Protein AF-0000000087012667 (afdb_homodimer)

Radius of gyration: 16.63 Å; Cα contacts (8 Å, |Δi|>4): 256; chains: 2; bounding box: 29×58×28 Å

Structure (mmCIF, N/CA/C/O backbone):
data_AF-0000000087012667-model_v1
#
loop_
_entity.id
_entity.type
_entity.pdbx_description
1 polymer 'Uncharacterized protein'
#
loop_
_atom_site.group_PDB
_atom_site.id
_atom_site.type_symbol
_atom_site.label_atom_id
_atom_site.label_alt_id
_atom_site.label_comp_id
_atom_site.label_asym_id
_atom_site.label_entity_id
_atom_site.label_seq_id
_atom_site.pdbx_PDB_ins_code
_atom_site.Cartn_x
_atom_site.Cartn_y
_atom_site.Cartn_z
_atom_site.occupancy
_atom_site.B_iso_or_equiv
_atom_site.auth_seq_id
_atom_site.auth_comp_id
_atom_site.auth_asym_id
_atom_site.auth_atom_id
_atom_site.pdbx_PDB_model_num
ATOM 1 N N . MET A 1 1 ? 14.102 29.875 12.922 1 36.31 1 MET A N 1
ATOM 2 C CA . MET A 1 1 ? 12.977 29.188 12.305 1 36.31 1 MET A CA 1
ATOM 3 C C . MET A 1 1 ? 13.312 27.719 12.055 1 36.31 1 MET A C 1
ATOM 5 O O . MET A 1 1 ? 14.141 27.406 11.203 1 36.31 1 MET A O 1
ATOM 9 N N . SER A 1 2 ? 13.508 26.891 13.031 1 41.06 2 SER A N 1
ATOM 10 C CA . SER A 1 2 ? 13.938 25.5 12.953 1 41.06 2 SER A CA 1
ATOM 11 C C . SER A 1 2 ? 13.102 24.719 11.938 1 41.06 2 SER A C 1
ATOM 13 O O . SER A 1 2 ? 11.867 24.734 12 1 41.06 2 SER A O 1
ATOM 15 N N . SER A 1 3 ? 13.461 24.75 10.719 1 44.69 3 SER A N 1
ATOM 16 C CA . SER A 1 3 ? 12.836 24.031 9.609 1 44.69 3 SER A CA 1
ATOM 17 C C . SER A 1 3 ? 12.469 22.609 10.008 1 44.69 3 SER A C 1
ATOM 19 O O . SER A 1 3 ? 13.344 21.812 10.344 1 44.69 3 SER A O 1
ATOM 21 N N . GLU A 1 4 ? 11.625 22.438 10.914 1 49.19 4 GLU A N 1
ATOM 22 C CA . GLU A 1 4 ? 11.164 21.078 11.203 1 49.19 4 GLU A CA 1
ATOM 23 C C . GLU A 1 4 ? 11.32 20.172 9.984 1 49.19 4 GLU A C 1
ATOM 25 O O . GLU A 1 4 ? 10.672 20.391 8.961 1 49.19 4 GLU A O 1
ATOM 30 N N . THR A 1 5 ? 12.469 19.875 9.656 1 52.84 5 THR A N 1
ATOM 31 C CA . THR A 1 5 ? 12.891 19.109 8.492 1 52.84 5 THR A CA 1
ATOM 32 C C . THR A 1 5 ? 12.102 17.812 8.383 1 52.84 5 THR A C 1
ATOM 34 O O . THR A 1 5 ? 12.266 16.906 9.203 1 52.84 5 THR A O 1
ATOM 37 N N . LYS A 1 6 ? 10.82 17.953 8.234 1 61.12 6 LYS A N 1
ATOM 38 C CA . LYS A 1 6 ? 10.062 16.719 8.078 1 61.12 6 LYS A CA 1
ATOM 39 C C . LYS A 1 6 ? 10.727 15.789 7.062 1 61.12 6 LYS A C 1
ATOM 41 O O . LYS A 1 6 ? 11.148 16.234 5.996 1 61.12 6 LYS A O 1
ATOM 46 N N . GLN A 1 7 ? 11.398 14.836 7.566 1 68.25 7 GLN A N 1
ATOM 47 C CA . GLN A 1 7 ? 12.062 13.859 6.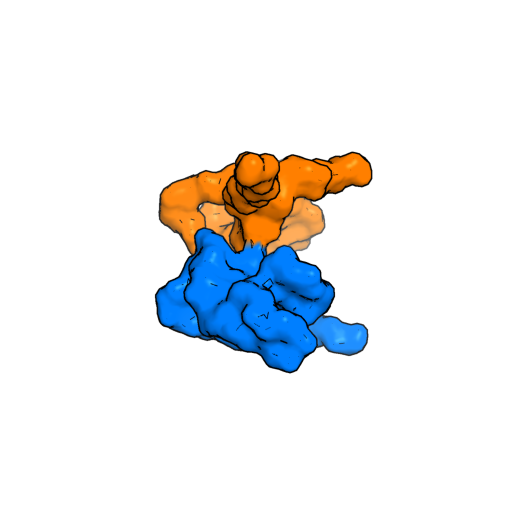707 1 68.25 7 GLN A CA 1
ATOM 48 C C . GLN A 1 7 ? 11.133 13.375 5.602 1 68.25 7 GLN A C 1
ATOM 50 O O . GLN A 1 7 ? 9.945 13.148 5.84 1 68.25 7 GLN A O 1
ATOM 55 N N . PRO A 1 8 ? 11.617 13.562 4.398 1 79.56 8 PRO A N 1
ATOM 56 C CA . PRO A 1 8 ? 10.789 13.172 3.26 1 79.56 8 PRO A CA 1
ATOM 57 C C . PRO A 1 8 ? 10.32 11.719 3.336 1 79.56 8 PRO A C 1
ATOM 59 O O . PRO A 1 8 ? 11.062 10.852 3.799 1 79.56 8 PRO A O 1
ATOM 62 N N . LEU A 1 9 ? 9.078 11.492 3.145 1 86.81 9 LEU A N 1
ATOM 63 C CA . LEU A 1 9 ? 8.531 10.141 3.102 1 86.81 9 LEU A CA 1
ATOM 64 C C . LEU A 1 9 ? 9.164 9.328 1.972 1 86.81 9 LEU A C 1
ATOM 66 O O . LEU A 1 9 ? 9.438 9.867 0.897 1 86.81 9 LEU A O 1
ATOM 70 N N . VAL A 1 10 ? 9.516 8.117 2.35 1 92.81 10 VAL A N 1
ATOM 71 C CA . VAL A 1 10 ? 9.945 7.164 1.327 1 92.81 10 VAL A CA 1
ATOM 72 C C . VAL A 1 10 ? 8.797 6.215 0.993 1 92.81 10 VAL A C 1
ATOM 74 O O . VAL A 1 10 ? 8.047 5.793 1.882 1 92.81 10 VAL A O 1
ATOM 77 N N . VAL A 1 11 ? 8.766 5.922 -0.391 1 96.44 11 VAL A N 1
ATOM 78 C CA . VAL A 1 11 ? 7.695 5.023 -0.814 1 96.44 11 VAL A CA 1
ATOM 79 C C . VAL A 1 11 ? 8.273 3.637 -1.093 1 96.44 11 VAL A C 1
ATOM 81 O O . VAL A 1 11 ? 9.297 3.506 -1.769 1 96.44 11 VAL A O 1
ATOM 84 N N . LYS A 1 12 ? 7.555 2.631 -0.442 1 97.56 12 LYS A N 1
ATOM 85 C CA . LYS A 1 12 ? 7.984 1.241 -0.582 1 97.56 12 LYS A CA 1
ATOM 86 C C . LYS A 1 12 ? 6.914 0.405 -1.28 1 97.56 12 LYS A C 1
ATOM 88 O O . LYS A 1 12 ? 5.723 0.711 -1.193 1 97.56 12 LYS A O 1
ATOM 93 N N . THR A 1 13 ? 7.367 -0.614 -1.956 1 98.31 13 THR A N 1
ATOM 94 C CA . THR A 1 13 ? 6.527 -1.616 -2.604 1 98.31 13 THR A CA 1
ATOM 95 C C . THR A 1 13 ? 6.695 -2.977 -1.934 1 98.31 13 THR A C 1
ATOM 97 O O . THR A 1 13 ? 7.82 -3.426 -1.701 1 98.31 13 THR A O 1
ATOM 100 N N . VAL A 1 14 ? 5.613 -3.539 -1.642 1 98.06 14 VAL A N 1
ATOM 101 C CA . VAL A 1 14 ? 5.594 -4.883 -1.072 1 98.06 14 VAL A CA 1
ATOM 102 C C . VAL A 1 14 ? 5.156 -5.891 -2.135 1 98.06 14 VAL A C 1
ATOM 104 O O . VAL A 1 14 ? 4.102 -5.734 -2.75 1 98.06 14 VAL A O 1
ATOM 107 N N . ILE A 1 15 ? 5.973 -6.902 -2.312 1 98.25 15 ILE A N 1
ATOM 108 C CA . ILE A 1 15 ? 5.68 -7.996 -3.232 1 98.25 15 ILE A CA 1
ATOM 109 C C . ILE A 1 15 ? 5.441 -9.281 -2.445 1 98.25 15 ILE A C 1
ATOM 111 O O . ILE A 1 15 ? 6.223 -9.633 -1.558 1 98.25 15 ILE A O 1
ATOM 115 N N . LYS A 1 16 ? 4.355 -9.961 -2.791 1 97.81 16 LYS A N 1
ATOM 116 C CA . LYS A 1 16 ? 4.035 -11.219 -2.121 1 97.81 16 LYS A CA 1
ATOM 117 C C . LYS A 1 16 ? 3.762 -12.32 -3.135 1 97.81 16 LYS A C 1
ATOM 119 O O . LYS A 1 16 ? 3.434 -12.047 -4.293 1 97.81 16 LYS A O 1
ATOM 124 N N . CYS A 1 17 ? 3.916 -13.508 -2.641 1 97.62 17 CYS A N 1
ATOM 125 C CA . CYS A 1 17 ? 3.545 -14.695 -3.41 1 97.62 17 CYS A CA 1
ATOM 126 C C . CYS A 1 17 ? 2.086 -15.062 -3.178 1 97.62 17 CYS A C 1
ATOM 128 O O . CYS A 1 17 ? 1.602 -15.008 -2.045 1 97.62 17 CYS A O 1
ATOM 130 N N . MET A 1 18 ? 1.455 -15.602 -4.184 1 94.5 18 MET A N 1
ATOM 131 C CA . MET A 1 18 ? 0.033 -15.922 -4.113 1 94.5 18 MET A CA 1
ATOM 132 C C . MET A 1 18 ? -0.188 -17.25 -3.4 1 94.5 18 MET A C 1
ATOM 134 O O . MET A 1 18 ? -1.295 -17.547 -2.945 1 94.5 18 MET A O 1
ATOM 138 N N . THR A 1 19 ? 0.932 -18 -3.287 1 95 19 THR A N 1
ATOM 139 C CA . THR A 1 19 ? 0.688 -19.375 -2.877 1 95 19 THR A CA 1
ATOM 140 C C . THR A 1 19 ? 1.489 -19.719 -1.623 1 95 19 THR A C 1
ATOM 142 O O . THR A 1 19 ? 1.283 -20.766 -1.017 1 95 19 THR A O 1
ATOM 145 N N . CYS A 1 20 ? 2.434 -18.953 -1.234 1 97.19 20 CYS A N 1
ATOM 146 C CA . CYS A 1 20 ? 3.201 -19.203 -0.02 1 97.19 20 CYS A CA 1
ATOM 147 C C . CYS A 1 20 ? 3.484 -17.906 0.733 1 97.19 20 CYS A C 1
ATOM 149 O O . CYS A 1 20 ? 2.951 -16.859 0.386 1 97.19 20 CYS A O 1
ATOM 151 N N . ASP A 1 21 ? 4.277 -17.891 1.806 1 96.56 21 ASP A N 1
ATOM 152 C CA . ASP A 1 21 ? 4.457 -16.75 2.697 1 96.56 21 ASP A CA 1
ATOM 153 C C . ASP A 1 21 ? 5.652 -15.898 2.273 1 96.56 21 ASP A C 1
ATOM 155 O O . ASP A 1 21 ? 6.105 -15.031 3.025 1 96.56 21 ASP A O 1
ATOM 159 N N . TYR A 1 22 ? 6.152 -16.203 1.019 1 97.5 22 TYR A N 1
ATOM 160 C CA . TYR A 1 22 ? 7.266 -15.406 0.518 1 97.5 22 TYR A CA 1
ATOM 161 C C . TYR A 1 22 ? 6.852 -13.953 0.31 1 97.5 22 TYR A C 1
ATOM 163 O O . TYR A 1 22 ? 5.801 -13.68 -0.278 1 97.5 22 TYR A O 1
ATOM 171 N N . SER A 1 23 ? 7.66 -13.047 0.798 1 97.81 23 SER A N 1
ATOM 172 C CA . SER A 1 23 ? 7.43 -11.609 0.663 1 97.81 23 SER A CA 1
ATOM 173 C C . SER A 1 23 ? 8.75 -10.844 0.619 1 97.81 23 SER A C 1
ATOM 175 O O . SER A 1 23 ? 9.719 -11.227 1.271 1 97.81 23 SER A O 1
ATOM 177 N N . ILE A 1 24 ? 8.75 -9.805 -0.201 1 97.06 24 ILE A N 1
ATOM 178 C CA . ILE A 1 24 ? 9.898 -8.898 -0.216 1 97.06 24 ILE A CA 1
ATOM 179 C C . ILE A 1 24 ? 9.406 -7.457 -0.263 1 97.06 24 ILE A C 1
ATOM 181 O O . ILE A 1 24 ? 8.305 -7.184 -0.737 1 97.06 24 ILE A O 1
ATOM 185 N N . VAL A 1 25 ? 10.25 -6.551 0.289 1 97.31 25 VAL A N 1
ATOM 186 C CA . VAL A 1 25 ? 10.008 -5.117 0.236 1 97.31 25 VAL A CA 1
ATOM 187 C C . VAL A 1 25 ? 11.117 -4.426 -0.548 1 97.31 25 VAL A C 1
ATOM 189 O O . VAL A 1 25 ? 12.297 -4.727 -0.355 1 97.31 25 VAL A O 1
ATOM 192 N N . ARG A 1 26 ? 10.789 -3.529 -1.455 1 97.38 26 ARG A N 1
ATOM 193 C CA . ARG A 1 26 ? 11.773 -2.742 -2.193 1 97.38 26 ARG A CA 1
ATOM 194 C C . ARG A 1 26 ? 11.305 -1.303 -2.365 1 97.38 26 ARG A C 1
ATOM 196 O O . ARG A 1 26 ? 10.188 -0.958 -1.975 1 97.38 26 ARG A O 1
ATOM 203 N N . ASP A 1 27 ? 12.125 -0.473 -2.99 1 97.06 27 ASP A N 1
ATOM 204 C CA . ASP A 1 27 ? 11.719 0.888 -3.332 1 97.06 27 ASP A CA 1
ATOM 205 C C . ASP A 1 27 ? 10.695 0.892 -4.457 1 97.06 27 ASP A C 1
ATOM 207 O O . ASP A 1 27 ? 10.734 0.04 -5.348 1 97.06 27 ASP A O 1
ATOM 211 N N . PHE A 1 28 ? 9.82 1.867 -4.312 1 98.19 28 PHE A N 1
ATOM 212 C CA . PHE A 1 28 ? 8.836 2.057 -5.367 1 98.19 28 PHE A CA 1
ATOM 213 C C . PHE A 1 28 ? 9.523 2.357 -6.699 1 98.19 28 PHE A C 1
ATOM 215 O O . PHE A 1 28 ? 10.508 3.098 -6.742 1 98.19 28 PHE A O 1
ATOM 222 N N . GLN A 1 29 ? 9 1.783 -7.816 1 97.31 29 GLN A N 1
ATOM 223 C CA . GLN A 1 29 ? 9.422 2.039 -9.188 1 97.31 29 GLN A CA 1
ATOM 224 C C . GLN A 1 29 ? 8.25 2.525 -10.039 1 97.31 29 GLN A C 1
ATOM 226 O O . GLN A 1 29 ? 7.109 2.109 -9.836 1 97.31 29 GLN A O 1
ATOM 231 N N . GLN A 1 30 ? 8.578 3.32 -11 1 95.69 30 GLN A N 1
ATOM 232 C CA . GLN A 1 30 ? 7.543 3.723 -11.945 1 95.69 30 GLN A CA 1
ATOM 233 C C . GLN A 1 30 ? 6.891 2.508 -12.602 1 95.69 30 GLN A C 1
ATOM 235 O O . GLN A 1 30 ? 7.582 1.588 -13.039 1 95.69 30 GLN A O 1
ATOM 240 N N . GLY A 1 31 ? 5.535 2.564 -12.57 1 96.31 31 GLY A N 1
ATOM 241 C CA . GLY A 1 31 ? 4.789 1.456 -13.148 1 96.31 31 GLY A CA 1
ATOM 242 C C . GLY A 1 31 ? 4.27 0.481 -12.102 1 96.31 31 GLY A C 1
ATOM 243 O O . GLY A 1 31 ? 3.502 -0.427 -12.43 1 96.31 31 GLY A O 1
ATOM 244 N N . ASP A 1 32 ? 4.699 0.71 -10.875 1 97.88 32 ASP A N 1
ATOM 245 C CA . ASP A 1 32 ? 4.148 -0.123 -9.812 1 97.88 32 ASP A CA 1
ATOM 246 C C . ASP A 1 32 ? 2.684 0.216 -9.547 1 97.88 32 ASP A C 1
ATOM 248 O O . ASP A 1 32 ? 2.33 1.387 -9.391 1 97.88 32 ASP A O 1
ATOM 252 N N . PHE A 1 33 ? 1.879 -0.817 -9.438 1 97.38 33 PHE A N 1
ATOM 253 C CA . PHE A 1 33 ? 0.504 -0.65 -8.984 1 97.38 33 PHE A CA 1
ATOM 254 C C . PHE A 1 33 ? -0.04 -1.956 -8.414 1 97.38 33 PHE A C 1
ATOM 256 O O . PHE A 1 33 ? 0.393 -3.039 -8.812 1 97.38 33 PHE A O 1
ATOM 263 N N . VAL A 1 34 ? -0.835 -1.757 -7.449 1 97.31 34 VAL A N 1
ATOM 264 C CA . VAL A 1 34 ? -1.528 -2.895 -6.852 1 97.31 34 VAL A CA 1
ATOM 265 C C . VAL A 1 34 ? -2.729 -3.277 -7.715 1 97.31 34 VAL A C 1
ATOM 267 O O . VAL A 1 34 ? -3.52 -2.416 -8.109 1 97.31 34 VAL A O 1
ATOM 270 N N . PRO A 1 35 ? -2.928 -4.578 -8.016 1 96.25 35 PRO A N 1
ATOM 271 C CA . PRO A 1 35 ? -2.094 -5.73 -7.668 1 96.25 35 PRO A CA 1
ATOM 272 C C . PRO A 1 35 ? -1.32 -6.285 -8.859 1 96.25 35 PRO A C 1
ATOM 274 O O . PRO A 1 35 ? -1.452 -7.465 -9.195 1 96.25 35 PRO A O 1
ATOM 277 N N . LYS A 1 36 ? -0.417 -5.586 -9.438 1 96.38 36 LYS A N 1
ATOM 278 C CA . LYS A 1 36 ? 0.363 -5.969 -10.609 1 96.38 36 LYS A CA 1
ATOM 279 C C . LYS A 1 36 ? 1.115 -7.273 -10.367 1 96.38 36 LYS A C 1
ATOM 281 O O . LYS A 1 36 ? 1.744 -7.449 -9.32 1 96.38 36 LYS A O 1
ATOM 286 N N . LEU A 1 37 ? 0.999 -8.18 -11.367 1 96.88 37 LEU A N 1
ATOM 287 C CA . LEU A 1 37 ? 1.865 -9.352 -11.352 1 96.88 37 LEU A CA 1
ATOM 288 C C . LEU A 1 37 ? 3.289 -8.984 -11.75 1 96.88 37 LEU A C 1
ATOM 290 O O . LEU A 1 37 ? 3.492 -8.219 -12.703 1 96.88 37 LEU A O 1
ATOM 294 N N . VAL A 1 38 ? 4.367 -9.625 -11.039 1 97.25 38 VAL A N 1
ATOM 295 C CA . VAL A 1 38 ? 5.703 -9.109 -11.32 1 97.25 38 VAL A CA 1
ATOM 296 C C . VAL A 1 38 ? 6.688 -10.266 -11.453 1 97.25 38 VAL A C 1
ATOM 298 O O . VAL A 1 38 ? 7.887 -10.055 -11.625 1 97.25 38 VAL A O 1
ATOM 301 N N . GLY A 1 39 ? 6.414 -11.484 -11.305 1 96.06 39 GLY A N 1
ATOM 302 C CA . GLY A 1 39 ? 7.379 -12.562 -11.484 1 96.06 39 GLY A CA 1
ATOM 303 C C . GLY A 1 39 ? 6.938 -13.867 -10.852 1 96.06 39 GLY A C 1
ATOM 304 O O . GLY A 1 39 ? 5.742 -14.086 -10.641 1 96.06 39 GLY A O 1
ATOM 305 N N . THR A 1 40 ? 8.047 -14.719 -10.68 1 97.75 40 THR A N 1
ATOM 306 C CA . THR A 1 40 ? 7.848 -16.062 -10.133 1 97.75 40 THR A CA 1
ATOM 307 C C . THR A 1 40 ? 8.547 -16.203 -8.789 1 97.75 40 THR A C 1
ATOM 309 O O . THR A 1 40 ? 9.68 -15.75 -8.617 1 97.75 40 THR A O 1
ATOM 312 N N . CYS A 1 41 ? 7.887 -16.797 -7.906 1 98.31 41 CYS A N 1
ATOM 313 C CA . CYS A 1 41 ? 8.375 -17.016 -6.547 1 98.31 41 CYS A CA 1
ATOM 314 C C . CYS A 1 41 ? 9.547 -17.984 -6.539 1 98.31 41 CYS A C 1
ATOM 316 O O . CYS A 1 41 ? 9.453 -19.094 -7.082 1 98.31 41 CYS A O 1
ATOM 318 N N . PRO A 1 42 ? 10.664 -17.641 -5.895 1 98 42 PRO A N 1
ATOM 319 C CA . PRO A 1 42 ? 11.82 -18.531 -5.855 1 98 42 PRO A CA 1
ATOM 320 C C . PRO A 1 42 ? 11.625 -19.703 -4.91 1 98 42 PRO A C 1
ATOM 322 O O . PRO A 1 42 ? 12.383 -20.688 -4.957 1 98 42 PRO A O 1
ATOM 325 N N . LYS A 1 43 ? 10.633 -19.547 -4.105 1 97.75 43 LYS A N 1
ATOM 326 C CA . LYS A 1 43 ? 10.422 -20.578 -3.092 1 97.75 43 LYS A CA 1
ATOM 327 C C . LYS A 1 43 ? 9.57 -21.719 -3.635 1 97.75 43 LYS A C 1
ATOM 329 O O . LYS A 1 43 ? 9.828 -22.875 -3.348 1 97.75 43 LYS A O 1
ATOM 334 N N . ASP A 1 44 ? 8.547 -21.438 -4.379 1 98.19 44 ASP A N 1
ATOM 335 C CA . ASP A 1 44 ? 7.598 -22.5 -4.715 1 98.19 44 ASP A CA 1
ATOM 336 C C . ASP A 1 44 ? 7.223 -22.453 -6.195 1 98.19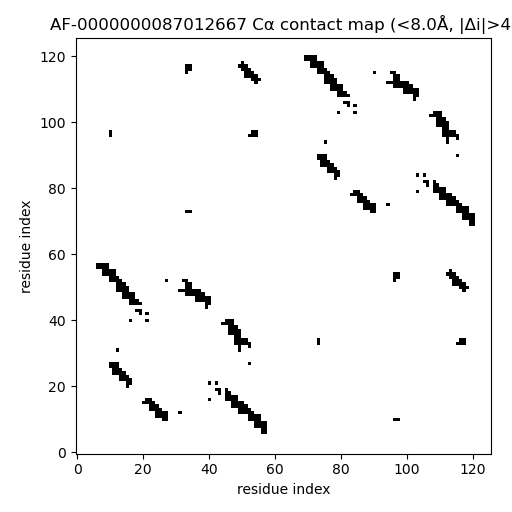 44 ASP A C 1
ATOM 338 O O . ASP A 1 44 ? 6.406 -23.25 -6.66 1 98.19 44 ASP A O 1
ATOM 342 N N . GLY A 1 45 ? 7.664 -21.469 -6.824 1 97.75 45 GLY A N 1
ATOM 343 C CA . GLY A 1 45 ? 7.375 -21.344 -8.242 1 97.75 45 GL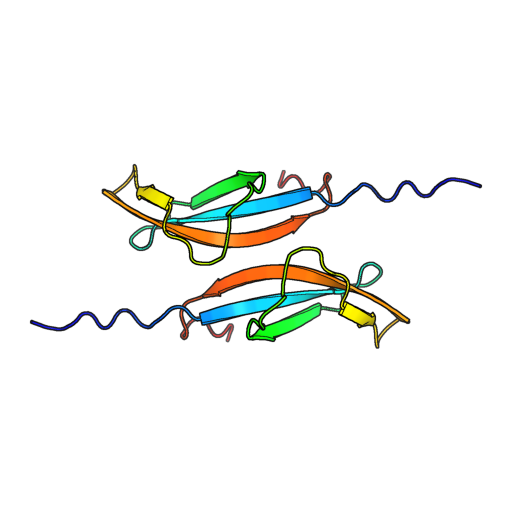Y A CA 1
ATOM 344 C C . GLY A 1 45 ? 6.055 -20.656 -8.523 1 97.75 45 GLY A C 1
ATOM 345 O O . GLY A 1 45 ? 5.637 -20.547 -9.68 1 97.75 45 GLY A O 1
ATOM 346 N N . GLY A 1 46 ? 5.34 -20.078 -7.492 1 97.69 46 GLY A N 1
ATOM 347 C CA . GLY A 1 46 ? 4.066 -19.391 -7.66 1 97.69 46 GLY A CA 1
ATOM 348 C C . GLY A 1 46 ? 4.215 -17.969 -8.195 1 97.69 46 GLY A C 1
ATOM 349 O O . GLY A 1 46 ? 5.328 -17.516 -8.445 1 97.69 46 GLY A O 1
ATOM 350 N N . LYS A 1 47 ? 3.113 -17.281 -8.492 1 97.19 47 LYS A N 1
ATOM 351 C CA . LYS A 1 47 ? 3.102 -15.922 -9.023 1 97.19 47 LYS A CA 1
ATOM 352 C C . LYS A 1 47 ? 3.35 -14.898 -7.918 1 97.19 47 LYS A C 1
ATOM 354 O O . LYS A 1 47 ? 2.793 -15.008 -6.824 1 97.19 47 LYS A O 1
ATOM 359 N N . LEU A 1 48 ? 4.191 -13.945 -8.242 1 97.81 48 LEU A N 1
ATOM 360 C CA . LEU A 1 48 ? 4.387 -12.781 -7.379 1 97.81 48 LEU A CA 1
ATOM 361 C C . LEU A 1 48 ? 3.504 -11.625 -7.824 1 97.81 48 LEU A C 1
ATOM 363 O O . LEU A 1 48 ? 3.289 -11.43 -9.023 1 97.81 48 LEU A O 1
ATOM 367 N N . TYR A 1 49 ? 3.004 -10.867 -6.879 1 97.44 49 TYR A N 1
ATOM 368 C CA . TYR A 1 49 ? 2.211 -9.68 -7.18 1 97.44 49 TYR A CA 1
ATOM 369 C C . TYR A 1 49 ? 2.527 -8.555 -6.203 1 97.44 49 TYR A C 1
ATOM 371 O O . TYR A 1 49 ? 3.018 -8.805 -5.098 1 97.44 49 TYR A O 1
ATOM 379 N N . ILE A 1 50 ? 2.326 -7.332 -6.684 1 98.38 50 ILE A N 1
ATOM 380 C CA . ILE A 1 50 ? 2.445 -6.184 -5.793 1 98.38 50 ILE A CA 1
ATOM 381 C C . ILE A 1 50 ? 1.229 -6.117 -4.871 1 98.38 50 ILE A C 1
ATOM 383 O O . ILE A 1 50 ? 0.12 -5.812 -5.316 1 98.38 50 ILE A O 1
ATOM 387 N N . ALA A 1 51 ? 1.563 -6.383 -3.627 1 97.75 51 ALA A N 1
ATOM 388 C CA . ALA A 1 51 ? 0.517 -6.496 -2.613 1 97.75 51 ALA A CA 1
ATOM 389 C C . ALA A 1 51 ? 0.226 -5.141 -1.975 1 97.75 51 ALA A C 1
ATOM 391 O O . ALA A 1 51 ? -0.884 -4.898 -1.494 1 97.75 51 ALA A O 1
ATOM 392 N N . GLY A 1 52 ? 1.19 -4.336 -1.938 1 97.94 52 GLY A N 1
ATOM 393 C CA . GLY A 1 52 ? 1.011 -3.043 -1.3 1 97.94 52 GLY A CA 1
ATOM 394 C C . GLY A 1 52 ? 2.068 -2.029 -1.695 1 97.94 52 GLY A C 1
ATOM 395 O O . GLY A 1 52 ? 3.191 -2.4 -2.043 1 97.94 52 GLY A O 1
ATOM 396 N N . ILE A 1 53 ? 1.669 -0.809 -1.694 1 98.31 53 ILE A N 1
ATOM 397 C CA . ILE A 1 53 ? 2.512 0.378 -1.792 1 98.31 53 ILE A CA 1
ATOM 398 C C . ILE A 1 53 ? 2.258 1.291 -0.595 1 98.31 53 ILE A C 1
ATOM 400 O O . ILE A 1 53 ? 1.108 1.607 -0.281 1 98.31 53 ILE A O 1
ATOM 404 N N . TYR A 1 54 ? 3.305 1.682 0.072 1 97.19 54 TYR A N 1
ATOM 405 C CA . TYR A 1 54 ? 3.096 2.479 1.275 1 97.19 54 TYR A CA 1
ATOM 406 C C . TYR A 1 54 ? 4.211 3.506 1.449 1 97.19 54 TYR A C 1
ATOM 408 O O . TYR A 1 54 ? 5.328 3.305 0.968 1 97.19 54 TYR A O 1
ATOM 416 N N . ALA A 1 55 ? 3.803 4.543 2.156 1 96.12 55 ALA A N 1
ATOM 417 C CA . ALA A 1 55 ? 4.754 5.586 2.529 1 96.12 55 ALA A CA 1
ATOM 418 C C . ALA A 1 55 ? 5.238 5.398 3.965 1 96.12 55 ALA A C 1
ATOM 420 O O . ALA A 1 55 ? 4.449 5.082 4.855 1 96.12 55 ALA A O 1
ATOM 421 N N . GLU A 1 56 ? 6.539 5.484 4.109 1 87.94 56 GLU A N 1
ATOM 422 C CA . GLU A 1 56 ? 7.094 5.422 5.461 1 87.94 56 GLU A CA 1
ATOM 423 C C . GLU A 1 56 ? 8.141 6.508 5.68 1 87.94 56 GLU A C 1
ATOM 425 O O . GLU A 1 56 ? 8.711 7.031 4.719 1 87.94 56 GLU A O 1
ATOM 430 N N . SER A 1 57 ? 8.164 6.859 7.027 1 80.5 57 SER A N 1
ATOM 431 C CA . SER A 1 57 ? 9.289 7.727 7.363 1 80.5 57 SER A CA 1
ATOM 432 C C . SER A 1 57 ? 10.609 6.988 7.242 1 80.5 57 SER A C 1
ATOM 434 O O . SER A 1 57 ? 10.688 5.793 7.539 1 80.5 57 SER A O 1
ATOM 436 N N . PRO A 1 58 ? 11.523 7.66 6.691 1 73.5 58 PRO A N 1
ATOM 437 C CA . PRO A 1 58 ? 12.812 6.992 6.5 1 73.5 58 PRO A CA 1
ATOM 438 C C . PRO A 1 58 ? 13.32 6.312 7.77 1 73.5 58 PRO A C 1
ATOM 440 O O . PRO A 1 58 ? 14.055 5.328 7.695 1 73.5 58 PRO A O 1
ATOM 443 N N . ASN A 1 59 ? 12.961 6.734 8.898 1 68.06 59 ASN A N 1
ATOM 444 C CA . ASN A 1 59 ? 13.516 6.188 10.133 1 68.06 59 ASN A CA 1
ATOM 445 C C . ASN A 1 59 ? 12.734 4.957 10.602 1 68.06 59 ASN A C 1
ATOM 447 O O . ASN A 1 59 ? 13.047 4.379 11.641 1 68.06 59 ASN A O 1
ATOM 451 N N . SER A 1 60 ? 11.773 4.656 9.891 1 61.25 60 SER A N 1
ATOM 452 C CA . SER A 1 60 ? 10.977 3.512 10.32 1 61.25 60 SER A CA 1
ATOM 453 C C . SER A 1 60 ? 11.633 2.197 9.914 1 61.25 60 SER A C 1
ATOM 455 O O . SER A 1 60 ? 10.961 1.167 9.812 1 61.25 60 SER A O 1
ATOM 457 N N . GLN A 1 61 ? 12.891 2.121 9.828 1 52.09 61 GLN A N 1
ATOM 458 C CA . GLN A 1 61 ? 13.508 0.825 9.562 1 52.09 61 GLN A CA 1
ATOM 459 C C . GLN A 1 61 ? 13.102 -0.202 10.617 1 52.09 61 GLN A C 1
ATOM 461 O O . GLN A 1 61 ? 13.094 0.098 11.812 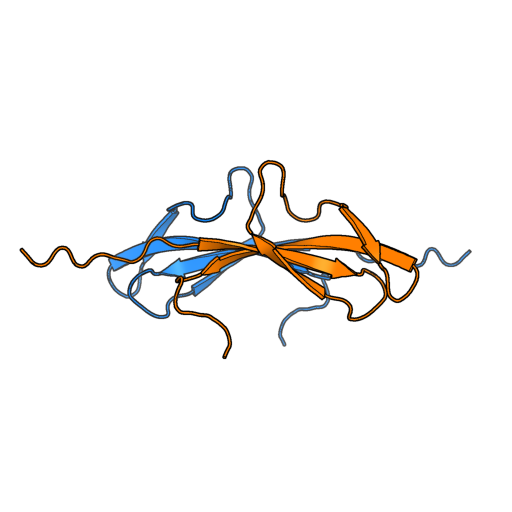1 52.09 61 GLN A O 1
ATOM 466 N N . HIS A 1 62 ? 12.219 -1.019 10.25 1 44.5 62 HIS A N 1
ATOM 467 C CA . HIS A 1 62 ? 11.969 -2.135 11.156 1 44.5 62 HIS A CA 1
ATOM 468 C C . HIS A 1 62 ? 13.281 -2.705 11.688 1 44.5 62 HIS A C 1
ATOM 470 O O . HIS A 1 62 ? 14.102 -3.213 10.922 1 44.5 62 HIS A O 1
ATOM 476 N N . LYS A 1 63 ? 13.75 -2.078 12.758 1 34.59 63 LYS A N 1
ATOM 477 C CA . LYS A 1 63 ? 14.758 -2.84 13.492 1 34.59 63 LYS A CA 1
ATOM 478 C C . LYS A 1 63 ? 14.211 -4.195 13.922 1 34.59 63 LYS A C 1
ATOM 480 O O . LYS A 1 63 ? 13.078 -4.293 14.398 1 34.59 63 LYS A O 1
ATOM 485 N N . MET B 1 1 ? -14.484 -29.891 -12.461 1 36.09 1 MET B N 1
ATOM 486 C CA . MET B 1 1 ? -13.398 -28.922 -12.492 1 36.09 1 MET B CA 1
ATOM 487 C C . MET B 1 1 ? -13.648 -27.797 -11.484 1 36.09 1 MET B C 1
ATOM 489 O O . MET B 1 1 ? -14.562 -26.984 -11.664 1 36.09 1 MET B O 1
ATOM 493 N N . SER B 1 2 ? -13.641 -28 -10.211 1 40.94 2 SER B N 1
ATOM 494 C CA . SER B 1 2 ? -13.953 -27.078 -9.133 1 40.94 2 SER B CA 1
ATOM 495 C C . SER B 1 2 ? -13.195 -25.766 -9.297 1 40.94 2 SER B C 1
ATOM 497 O O . 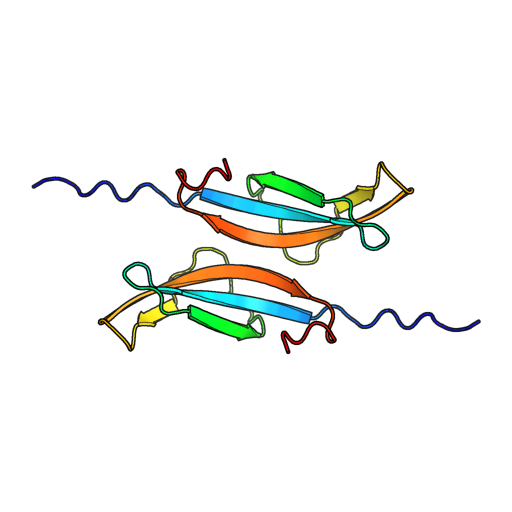SER B 1 2 ? -11.969 -25.766 -9.438 1 40.94 2 SER B O 1
ATOM 499 N N . SER B 1 3 ? -13.711 -24.875 -10.039 1 45.34 3 SER B N 1
ATOM 500 C CA . SER B 1 3 ? -13.172 -23.547 -10.297 1 45.34 3 SER B CA 1
ATOM 501 C C . SER B 1 3 ? -12.633 -22.906 -9.016 1 45.34 3 SER B C 1
ATOM 503 O O . SER B 1 3 ? -13.383 -22.656 -8.07 1 45.34 3 SER B O 1
ATOM 505 N N . GLU B 1 4 ? -11.68 -23.469 -8.438 1 49.31 4 GLU B N 1
ATOM 506 C CA . GLU B 1 4 ? -11.062 -22.797 -7.289 1 49.31 4 GLU B CA 1
ATOM 507 C C . GLU B 1 4 ? -11.258 -21.297 -7.355 1 49.31 4 GLU B C 1
ATOM 509 O O . GLU B 1 4 ? -10.719 -20.625 -8.25 1 49.31 4 GLU B O 1
ATOM 514 N N . THR B 1 5 ? -12.406 -20.859 -7.184 1 52.69 5 THR B N 1
ATOM 515 C CA . THR B 1 5 ? -12.867 -19.484 -7.285 1 52.69 5 THR B CA 1
ATOM 516 C C . THR B 1 5 ? -11.977 -18.547 -6.477 1 52.69 5 THR B C 1
ATOM 518 O O . THR B 1 5 ? -11.969 -18.609 -5.246 1 52.69 5 THR B O 1
ATOM 521 N N . LYS B 1 6 ? -10.742 -18.5 -6.863 1 60.94 6 LYS B N 1
ATOM 522 C CA . LYS B 1 6 ? -9.898 -17.547 -6.129 1 60.94 6 LYS B CA 1
ATOM 523 C C . LYS B 1 6 ? -10.609 -16.219 -5.941 1 60.94 6 LYS B C 1
ATOM 525 O O . LYS B 1 6 ? -11.227 -15.695 -6.875 1 60.94 6 LYS B O 1
ATOM 530 N N . GLN B 1 7 ? -11.117 -16.031 -4.797 1 67.56 7 GLN B N 1
ATOM 531 C CA . GLN B 1 7 ? -11.797 -14.773 -4.48 1 67.56 7 GLN B CA 1
ATOM 532 C C . GLN B 1 7 ? -10.984 -13.57 -4.941 1 67.56 7 GLN B C 1
ATOM 534 O O . GLN B 1 7 ? -9.758 -13.539 -4.77 1 67.56 7 GLN B O 1
ATOM 539 N N . PRO B 1 8 ? -11.609 -12.82 -5.785 1 79.19 8 PRO B N 1
ATOM 540 C CA . PRO B 1 8 ? -10.906 -11.664 -6.336 1 79.19 8 PRO B CA 1
ATOM 541 C C . PRO B 1 8 ? -10.328 -10.75 -5.25 1 79.19 8 PRO B C 1
ATOM 543 O O . PRO B 1 8 ? -10.945 -10.57 -4.199 1 79.19 8 PRO B O 1
ATOM 546 N N . LEU B 1 9 ? -9.117 -10.398 -5.355 1 86.5 9 LEU B N 1
ATOM 547 C CA . LEU B 1 9 ? -8.492 -9.461 -4.43 1 86.5 9 LEU B CA 1
ATOM 548 C C . LEU B 1 9 ? -9.211 -8.117 -4.445 1 86.5 9 LEU B C 1
ATOM 550 O O . LEU B 1 9 ? -9.656 -7.656 -5.5 1 86.5 9 LEU B O 1
ATOM 554 N N . VAL B 1 10 ? -9.43 -7.641 -3.24 1 92.69 10 VAL B N 1
ATOM 555 C CA . VAL B 1 10 ? -9.938 -6.277 -3.102 1 92.69 10 VAL B CA 1
ATOM 556 C C . VAL B 1 10 ? -8.781 -5.332 -2.768 1 92.69 10 VAL B C 1
ATOM 558 O O .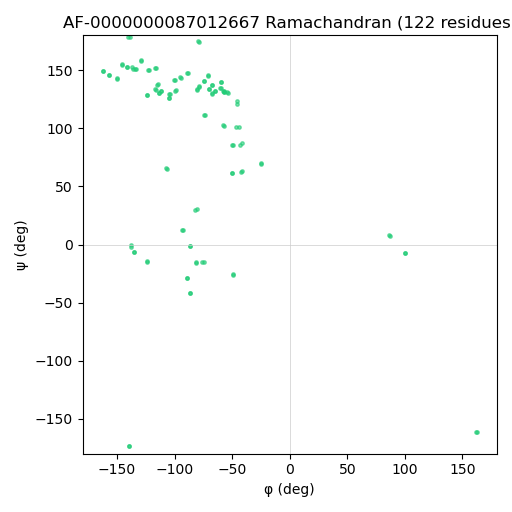 VAL B 1 10 ? -7.887 -5.684 -1.992 1 92.69 10 VAL B O 1
ATOM 561 N N . VAL B 1 11 ? -8.922 -4.102 -3.436 1 96.44 11 VAL B N 1
ATOM 562 C CA . VAL B 1 11 ? -7.867 -3.127 -3.182 1 96.44 11 VAL B CA 1
ATOM 563 C C . VAL B 1 11 ? -8.375 -2.047 -2.229 1 96.44 11 VAL B C 1
ATOM 565 O O . VAL B 1 11 ? -9.477 -1.519 -2.41 1 96.44 11 VAL B O 1
ATOM 568 N N . LYS B 1 12 ? -7.512 -1.827 -1.152 1 97.56 12 LYS B N 1
ATOM 569 C CA . LYS B 1 12 ? -7.859 -0.841 -0.133 1 97.56 12 LYS B CA 1
ATOM 570 C C . LYS B 1 12 ? -6.852 0.305 -0.112 1 97.56 12 LYS B C 1
ATOM 572 O O . LYS B 1 12 ? -5.688 0.12 -0.467 1 97.56 12 LYS B O 1
ATOM 577 N N . THR B 1 13 ? -7.328 1.443 0.291 1 98.31 13 THR B N 1
ATOM 578 C CA . THR B 1 13 ? -6.531 2.645 0.508 1 98.31 13 THR B CA 1
ATOM 579 C C . THR B 1 13 ? -6.5 3.014 1.988 1 98.31 13 THR B C 1
ATOM 581 O O . THR B 1 13 ? -7.543 3.057 2.645 1 98.31 13 THR B O 1
ATOM 584 N N . VAL B 1 14 ? -5.344 3.232 2.436 1 98.06 14 VAL B N 1
ATOM 585 C CA . VAL B 1 14 ? -5.148 3.678 3.811 1 98.06 14 VAL B CA 1
ATOM 586 C C . VAL B 1 14 ? -4.801 5.168 3.828 1 98.06 14 VAL B C 1
ATOM 588 O O . VAL B 1 14 ? -3.859 5.598 3.162 1 98.06 14 VAL B O 1
ATOM 591 N N . ILE B 1 15 ? -5.562 5.918 4.594 1 98.25 15 ILE B N 1
ATOM 592 C CA . ILE B 1 15 ? -5.328 7.344 4.793 1 98.25 15 ILE B CA 1
ATOM 593 C C . ILE B 1 15 ? -4.887 7.598 6.23 1 98.25 15 ILE B C 1
ATOM 595 O O . ILE B 1 15 ? -5.5 7.094 7.172 1 98.25 15 ILE B O 1
ATOM 599 N N . LYS B 1 16 ? -3.82 8.367 6.363 1 97.75 16 LYS B N 1
ATOM 600 C CA . LYS B 1 16 ? -3.322 8.703 7.691 1 97.75 16 LYS B CA 1
ATOM 601 C C . LYS B 1 16 ? -3.125 10.211 7.84 1 97.75 16 LYS B C 1
ATOM 603 O O . LYS B 1 16 ? -3.002 10.93 6.848 1 97.75 16 LYS B O 1
ATOM 608 N N . CYS B 1 17 ? -3.117 10.594 9.078 1 97.56 17 CYS B N 1
ATOM 609 C CA . CYS B 1 17 ? -2.779 11.969 9.422 1 97.56 17 CYS B CA 1
ATOM 610 C C . CYS B 1 17 ? -1.278 12.125 9.633 1 97.56 17 CYS B C 1
ATOM 612 O O . CYS B 1 17 ? -0.641 11.266 10.242 1 97.56 17 CYS B O 1
ATOM 614 N N . MET B 1 18 ? -0.759 13.273 9.297 1 94.38 18 MET B N 1
ATOM 615 C CA . MET B 1 18 ? 0.678 13.523 9.383 1 94.38 18 MET B CA 1
ATOM 616 C C . MET B 1 18 ? 1.09 13.867 10.805 1 94.38 18 MET B C 1
ATOM 618 O O . MET B 1 18 ? 2.268 13.781 11.156 1 94.38 18 MET B O 1
ATOM 622 N N . THR B 1 19 ? 0.054 14.195 11.617 1 94.81 19 THR B N 1
ATOM 623 C CA . THR B 1 19 ? 0.447 14.805 12.883 1 94.81 19 THR B CA 1
ATOM 624 C C . THR B 1 19 ? -0.132 14.016 14.055 1 94.81 19 THR B C 1
ATOM 626 O O . THR B 1 19 ? 0.259 14.234 15.211 1 94.81 19 THR B O 1
ATOM 629 N N . CYS B 1 20 ? -1.076 13.164 13.859 1 97.12 20 CYS B N 1
ATOM 630 C CA . CYS B 1 20 ? -1.638 12.367 14.945 1 97.12 20 CYS B CA 1
ATOM 631 C C . CYS B 1 20 ? -1.901 10.938 14.492 1 97.12 20 CYS B C 1
ATOM 633 O O . CYS B 1 20 ? -1.505 10.547 13.391 1 97.12 20 CYS B O 1
ATOM 635 N N . ASP B 1 21 ? -2.531 10.07 15.281 1 96.56 21 ASP B N 1
ATOM 636 C CA . ASP B 1 21 ? -2.656 8.641 15.016 1 96.56 21 ASP B CA 1
ATOM 637 C C . ASP B 1 21 ? -3.961 8.328 14.281 1 96.56 21 ASP B C 1
ATOM 639 O O . ASP B 1 21 ? -4.355 7.168 14.172 1 96.56 21 ASP B O 1
ATOM 643 N N . TYR B 1 22 ? -4.609 9.438 13.781 1 97.44 22 TYR B N 1
ATOM 644 C CA . TYR B 1 22 ? -5.836 9.227 13.016 1 97.44 22 TYR B CA 1
ATOM 645 C C . TYR B 1 22 ? -5.555 8.461 11.734 1 97.44 22 TYR B C 1
ATOM 647 O O . TYR B 1 22 ? -4.617 8.789 11 1 97.44 22 TYR B O 1
ATOM 655 N N . SER B 1 23 ? -6.355 7.441 11.469 1 97.81 23 SER B N 1
ATOM 656 C CA . SER B 1 23 ? -6.25 6.621 10.273 1 97.81 23 SER B CA 1
ATOM 657 C C . SER B 1 23 ? -7.609 6.074 9.852 1 97.81 23 SER B C 1
ATOM 659 O O . SER B 1 23 ? -8.453 5.773 10.703 1 97.81 23 SER B O 1
ATOM 661 N N . ILE B 1 24 ? -7.793 6.027 8.539 1 97.06 24 ILE B N 1
ATOM 662 C CA . ILE B 1 24 ? -8.984 5.383 8.008 1 97.06 24 ILE B CA 1
ATOM 663 C C . ILE B 1 24 ? -8.617 4.504 6.82 1 97.06 24 ILE B C 1
ATOM 665 O O . ILE B 1 24 ? -7.613 4.758 6.145 1 97.06 24 ILE B O 1
ATOM 669 N N . VAL B 1 25 ? -9.43 3.428 6.629 1 97.31 25 VAL B N 1
ATOM 670 C CA . VAL B 1 25 ? -9.297 2.541 5.48 1 97.31 25 VAL B CA 1
ATOM 671 C C . VAL B 1 25 ? -10.555 2.609 4.621 1 97.31 25 VAL B C 1
ATOM 673 O O . VAL B 1 25 ? -11.672 2.578 5.148 1 97.31 25 VAL B O 1
ATOM 676 N N . ARG B 1 26 ? -10.422 2.754 3.322 1 97.38 26 ARG B N 1
ATOM 677 C CA . ARG B 1 26 ? -11.555 2.727 2.4 1 97.38 26 ARG B CA 1
ATOM 678 C C . ARG B 1 26 ? -11.211 1.948 1.135 1 97.38 26 ARG B C 1
ATOM 680 O O . ARG B 1 26 ? -10.07 1.509 0.959 1 97.38 26 ARG B O 1
ATOM 687 N N . ASP B 1 27 ? -12.18 1.824 0.219 1 97.06 27 ASP B N 1
ATOM 688 C CA . ASP B 1 27 ? -11.93 1.216 -1.084 1 97.06 27 ASP B CA 1
ATOM 689 C C . ASP B 1 27 ? -11.078 2.131 -1.96 1 97.06 27 ASP B C 1
ATOM 691 O O . ASP B 1 27 ? -11.188 3.355 -1.885 1 97.06 27 ASP B O 1
ATOM 695 N N . PHE B 1 28 ? -10.258 1.422 -2.719 1 98.19 28 PHE B N 1
ATOM 696 C CA . PHE B 1 28 ? -9.453 2.16 -3.684 1 98.19 28 PHE B CA 1
ATOM 697 C C . PHE B 1 28 ? -10.344 2.918 -4.664 1 98.19 28 PHE B C 1
ATOM 699 O O . PHE B 1 28 ? -11.375 2.404 -5.102 1 98.19 28 PHE B O 1
ATOM 706 N N . GLN B 1 29 ? -9.945 4.184 -5.027 1 97.31 29 GLN B N 1
ATOM 707 C CA . GLN B 1 29 ? -10.586 5.023 -6.035 1 97.31 29 GLN B CA 1
ATOM 708 C C . GLN B 1 29 ? -9.594 5.43 -7.121 1 97.31 29 GLN B C 1
ATOM 710 O O . GLN B 1 29 ? -8.406 5.621 -6.844 1 97.31 29 GLN B O 1
ATOM 715 N N . GLN B 1 30 ? -10.109 5.625 -8.273 1 95.69 30 GLN B N 1
ATOM 716 C CA . GLN B 1 30 ? -9.258 6.148 -9.336 1 95.69 30 GLN B CA 1
ATOM 717 C C . GLN B 1 30 ? -8.617 7.473 -8.93 1 95.69 30 GLN B C 1
ATOM 719 O O . GLN B 1 30 ? -9.297 8.359 -8.406 1 95.69 30 GLN B O 1
ATOM 724 N N . GLY B 1 31 ? -7.277 7.512 -9.156 1 96.38 31 GLY B N 1
ATOM 725 C CA . GLY B 1 31 ? -6.547 8.711 -8.797 1 96.38 31 GLY B CA 1
ATOM 726 C C . GLY B 1 31 ? -5.812 8.594 -7.473 1 96.38 31 GLY B C 1
ATOM 727 O O . GLY B 1 31 ? -5.035 9.477 -7.105 1 96.38 31 GLY B O 1
ATOM 728 N N . ASP B 1 32 ? -6.086 7.488 -6.801 1 97.88 32 ASP B N 1
ATOM 729 C CA . ASP B 1 32 ? -5.328 7.262 -5.57 1 97.88 32 ASP B CA 1
ATOM 730 C C . ASP B 1 32 ? -3.869 6.938 -5.879 1 97.88 32 ASP B C 1
ATOM 732 O O . ASP B 1 32 ? -3.58 6.078 -6.715 1 97.88 32 ASP B O 1
ATOM 736 N N . PHE B 1 33 ? -2.996 7.578 -5.156 1 97.44 33 PHE B N 1
ATOM 737 C CA . PHE B 1 33 ? -1.585 7.211 -5.191 1 97.44 33 PHE B CA 1
ATOM 738 C C . PHE B 1 33 ? -0.876 7.668 -3.922 1 97.44 33 PHE B C 1
ATOM 740 O O . PHE B 1 33 ? -1.292 8.641 -3.287 1 97.44 33 PHE B O 1
ATOM 747 N N . VAL B 1 34 ? 0.047 6.855 -3.574 1 97.38 34 VAL B N 1
ATOM 748 C CA . VAL B 1 34 ? 0.896 7.191 -2.436 1 97.38 34 VAL B CA 1
ATOM 749 C C . VAL B 1 34 ? 1.988 8.164 -2.873 1 97.38 34 VAL B C 1
ATOM 751 O O . VAL B 1 34 ? 2.654 7.945 -3.887 1 97.38 34 VAL B O 1
ATOM 754 N N . PRO B 1 35 ? 2.238 9.273 -2.111 1 96.19 35 PRO B N 1
ATOM 755 C CA . PRO B 1 35 ? 1.549 9.711 -0.896 1 96.19 35 PRO B CA 1
ATOM 756 C C . PRO B 1 35 ? 0.652 10.93 -1.129 1 96.19 35 PRO B C 1
ATOM 758 O O . PRO B 1 35 ? 0.811 11.953 -0.464 1 96.19 35 PRO B O 1
ATOM 761 N N . LYS B 1 36 ? -0.385 10.844 -1.883 1 96.25 36 LYS B N 1
ATOM 762 C CA . LYS B 1 36 ? -1.3 11.922 -2.229 1 96.25 36 LYS B CA 1
ATOM 763 C C . LYS B 1 36 ? -1.911 12.547 -0.976 1 96.25 36 LYS B C 1
ATOM 765 O O . LYS B 1 36 ? -2.365 11.836 -0.08 1 96.25 36 LYS B O 1
ATOM 770 N N . LEU B 1 37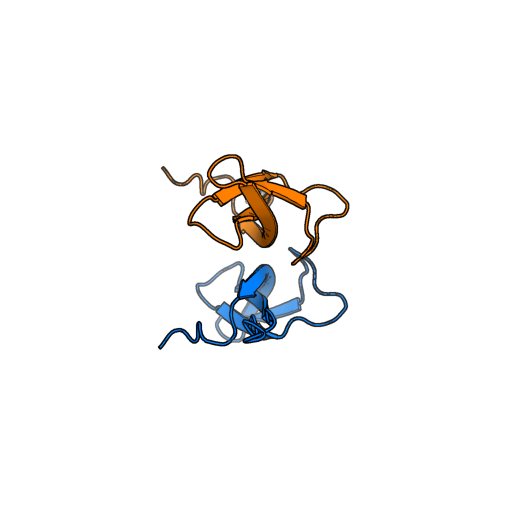 ? -1.871 13.891 -0.951 1 96.81 37 LEU B N 1
ATOM 771 C CA . LEU B 1 37 ? -2.641 14.586 0.072 1 96.81 37 LEU B CA 1
ATOM 772 C C . LEU B 1 37 ? -4.129 14.562 -0.255 1 96.81 37 LEU B C 1
ATOM 774 O O . LEU B 1 37 ? -4.523 14.758 -1.408 1 96.81 37 LEU B O 1
ATOM 778 N N . VAL B 1 38 ? -5.051 14.375 0.84 1 97.25 38 VAL B N 1
ATOM 779 C CA . VAL B 1 38 ? -6.445 14.164 0.472 1 97.25 38 VAL B CA 1
ATOM 780 C C . VAL B 1 38 ? -7.352 14.953 1.413 1 97.25 38 VAL B C 1
ATOM 782 O O . VAL B 1 38 ? -8.578 14.852 1.334 1 97.25 38 VAL B O 1
ATOM 785 N N . GLY B 1 39 ? -6.98 15.664 2.363 1 95.94 39 GLY B N 1
ATOM 786 C CA . GLY B 1 39 ? -7.887 16.438 3.205 1 95.94 39 GLY B CA 1
ATOM 787 C C . GLY B 1 39 ? -7.266 16.844 4.527 1 95.94 39 GLY B C 1
ATOM 788 O O . GLY B 1 39 ? -6.039 16.906 4.652 1 95.94 39 GLY B O 1
ATOM 789 N N . THR B 1 40 ? -8.273 17.203 5.441 1 97.75 40 THR B N 1
ATOM 790 C CA . THR B 1 40 ? -7.902 17.672 6.77 1 97.75 40 THR B CA 1
ATOM 791 C C . THR B 1 40 ? -8.375 16.688 7.844 1 97.75 40 THR B C 1
ATOM 793 O O . THR B 1 40 ? -9.5 16.188 7.777 1 97.75 40 THR B O 1
ATOM 796 N N . CYS B 1 41 ? -7.574 16.453 8.758 1 98.31 41 CYS B N 1
ATOM 797 C CA . CYS B 1 41 ? -7.84 15.539 9.859 1 98.31 41 CYS B CA 1
ATOM 798 C C . CYS B 1 41 ? -8.938 16.094 10.766 1 98.31 41 CYS B C 1
ATOM 800 O O . CYS B 1 41 ? -8.844 17.219 11.25 1 98.31 41 CYS B O 1
ATOM 802 N N . PRO B 1 42 ? -9.953 15.289 11.086 1 98 42 PRO B N 1
ATOM 803 C CA . PRO B 1 42 ? -11.031 15.766 11.953 1 98 42 PRO B CA 1
ATOM 804 C C . PRO B 1 42 ? -10.625 15.828 13.422 1 98 42 PRO B C 1
ATOM 806 O O . PRO B 1 42 ? -11.328 16.438 14.234 1 98 42 PRO B O 1
ATOM 809 N N . LYS B 1 43 ? -9.547 15.18 13.664 1 97.69 43 LYS B N 1
ATOM 810 C CA . LYS B 1 43 ? -9.133 15.094 15.055 1 97.69 43 LYS B CA 1
ATOM 811 C C . LYS B 1 43 ? -8.289 16.312 15.453 1 97.69 43 LYS B C 1
ATOM 813 O O . LYS B 1 43 ? -8.43 16.828 16.547 1 97.69 43 LYS B O 1
ATOM 818 N N . ASP B 1 44 ? -7.406 16.75 14.633 1 98.19 44 ASP B N 1
ATOM 819 C CA . ASP B 1 44 ? -6.449 17.766 15.086 1 98.19 44 ASP B CA 1
ATOM 820 C C . ASP B 1 44 ? -6.289 18.875 14.047 1 98.19 44 ASP B C 1
ATOM 822 O O . ASP B 1 44 ? -5.5 19.797 14.242 1 98.19 44 ASP B O 1
ATOM 826 N N . GLY B 1 45 ? -6.887 18.672 12.969 1 97.81 45 GLY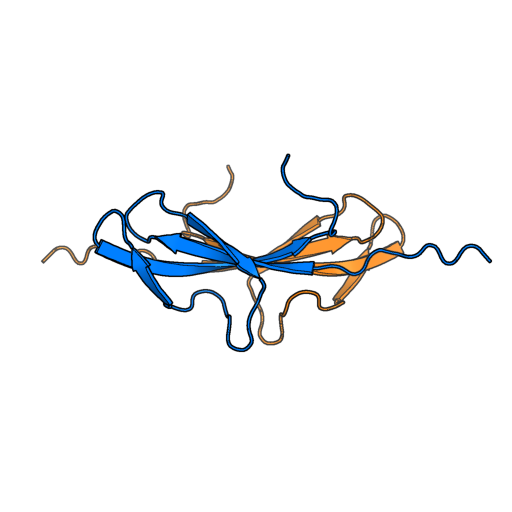 B N 1
ATOM 827 C CA . GLY B 1 45 ? -6.809 19.703 11.93 1 97.81 45 GLY B CA 1
ATOM 828 C C . GLY B 1 45 ? -5.594 19.547 11.031 1 97.81 45 GLY B C 1
ATOM 829 O O . GLY B 1 45 ? -5.348 20.375 10.164 1 97.81 45 GLY B O 1
ATOM 830 N N . GLY B 1 46 ? -4.785 18.422 11.141 1 97.69 46 GLY B N 1
ATOM 831 C CA . GLY B 1 46 ? -3.6 18.188 10.328 1 97.69 46 GLY B CA 1
ATOM 832 C C . GLY B 1 46 ? -3.916 17.672 8.938 1 97.69 46 GLY B C 1
ATOM 833 O O . GLY B 1 46 ? -5.086 17.5 8.586 1 97.69 46 GLY B O 1
ATOM 834 N N . LYS B 1 47 ? -2.904 17.516 8.07 1 97.06 47 LYS B N 1
ATOM 835 C CA . LYS B 1 47 ? -3.061 17.031 6.699 1 97.06 47 LYS B CA 1
ATOM 836 C C . LYS B 1 47 ? -3.219 15.516 6.664 1 97.06 47 LYS B C 1
ATOM 838 O O . LYS B 1 47 ? -2.506 14.797 7.367 1 97.06 47 LYS B O 1
ATOM 843 N N . LEU B 1 48 ? -4.156 15.102 5.871 1 97.81 48 LEU B N 1
ATOM 844 C CA . LEU B 1 48 ? -4.309 13.68 5.57 1 97.81 48 LEU B CA 1
ATOM 845 C C . LEU B 1 48 ? -3.584 13.312 4.281 1 97.81 48 LEU B C 1
ATOM 847 O O . LEU B 1 48 ? -3.555 14.109 3.334 1 97.81 48 LEU B O 1
ATOM 851 N N . TYR B 1 49 ? -3.008 12.141 4.238 1 97.38 49 TYR B N 1
ATOM 852 C CA . TYR B 1 49 ? -2.354 11.641 3.033 1 97.38 49 TYR B CA 1
ATOM 853 C C . TYR B 1 49 ? -2.607 10.148 2.85 1 97.38 49 TYR B C 1
ATOM 855 O O . TYR B 1 49 ? -2.916 9.445 3.812 1 97.38 49 TYR B O 1
ATOM 863 N N . ILE B 1 50 ? -2.568 9.727 1.587 1 98.38 50 ILE B N 1
ATOM 864 C CA . ILE B 1 50 ? -2.637 8.297 1.31 1 98.38 50 ILE B CA 1
ATOM 865 C C . ILE B 1 50 ? -1.308 7.637 1.669 1 98.38 50 ILE B C 1
ATOM 867 O O . ILE B 1 50 ? -0.3 7.848 0.991 1 98.38 50 ILE B O 1
ATOM 871 N N . ALA B 1 51 ? -1.44 6.848 2.727 1 97.75 51 ALA B N 1
ATOM 872 C CA . ALA B 1 51 ? -0.253 6.219 3.303 1 97.75 51 ALA B CA 1
ATOM 873 C C . ALA B 1 51 ? 0.03 4.871 2.646 1 97.75 51 ALA B C 1
ATOM 875 O O . ALA B 1 51 ? 1.178 4.426 2.604 1 97.75 51 ALA B O 1
ATOM 876 N N . GLY B 1 52 ? -0.973 4.266 2.203 1 97.94 52 GLY B N 1
ATOM 877 C CA . GLY B 1 52 ? -0.791 2.951 1.611 1 97.94 52 GLY B CA 1
ATOM 878 C C . GLY B 1 52 ? -1.959 2.52 0.746 1 97.94 52 GLY B C 1
ATOM 879 O O . GLY B 1 52 ? -3.092 2.953 0.963 1 97.94 52 GLY B O 1
ATOM 880 N N . ILE B 1 53 ? -1.657 1.749 -0.229 1 98.31 53 ILE B N 1
ATOM 881 C CA . ILE B 1 53 ? -2.584 0.989 -1.061 1 98.31 53 ILE B CA 1
ATOM 882 C C . ILE B 1 53 ? -2.215 -0.492 -1.023 1 98.31 53 ILE B C 1
ATOM 884 O O . ILE B 1 53 ? -1.055 -0.854 -1.231 1 98.31 53 ILE B O 1
ATOM 888 N N . TYR B 1 54 ? -3.178 -1.323 -0.731 1 97.25 54 TYR B N 1
ATOM 889 C CA . TYR B 1 54 ? -2.844 -2.736 -0.603 1 97.25 54 TYR B CA 1
ATOM 890 C C . TYR B 1 54 ? -3.99 -3.615 -1.088 1 97.25 54 TYR B C 1
ATOM 892 O O . TYR B 1 54 ? -5.148 -3.195 -1.075 1 97.25 54 TYR B O 1
ATOM 900 N N . ALA B 1 55 ? -3.562 -4.816 -1.472 1 96.19 55 ALA B N 1
ATOM 901 C CA . ALA B 1 55 ? -4.523 -5.84 -1.879 1 96.19 55 ALA B CA 1
ATOM 902 C C . ALA B 1 55 ? -4.793 -6.82 -0.742 1 96.19 55 ALA B C 1
ATOM 904 O O . ALA B 1 55 ? -3.871 -7.227 -0.033 1 96.19 55 ALA B O 1
ATOM 905 N N . GLU B 1 56 ? -6.059 -7.066 -0.533 1 88 56 GLU B N 1
ATOM 906 C CA . GLU B 1 56 ? -6.418 -8.07 0.463 1 88 56 GLU B CA 1
ATOM 907 C C . GLU B 1 56 ? -7.488 -9.016 -0.07 1 88 56 GLU B C 1
ATOM 909 O O . GLU B 1 56 ? -8.211 -8.68 -1.009 1 88 56 GLU B O 1
ATOM 914 N N . SER B 1 57 ? -7.344 -10.266 0.536 1 80.56 57 SER B N 1
ATOM 915 C CA . SER B 1 57 ? -8.461 -11.164 0.252 1 80.56 57 SER B CA 1
ATOM 916 C C . SER B 1 57 ? -9.742 -10.68 0.916 1 80.56 57 SER B C 1
ATOM 918 O O . SER B 1 57 ? -9.711 -10.133 2.02 1 80.56 57 SER B O 1
ATOM 920 N N . PRO B 1 58 ? -10.758 -10.758 0.173 1 73.69 58 PRO B N 1
ATOM 921 C CA . PRO B 1 58 ? -12.016 -10.258 0.729 1 73.69 58 PRO B CA 1
ATOM 922 C C . PRO B 1 58 ? -12.297 -10.805 2.125 1 73.69 58 PRO B C 1
ATOM 924 O O . PRO B 1 58 ? -12.984 -10.156 2.918 1 73.69 58 PRO B O 1
ATOM 927 N N . ASN B 1 59 ? -11.805 -11.906 2.477 1 68.25 59 ASN B N 1
ATOM 928 C CA . ASN B 1 59 ? -12.148 -12.523 3.76 1 68.25 59 ASN B CA 1
ATOM 929 C C . ASN B 1 59 ? -11.25 -12.008 4.879 1 68.25 59 ASN B C 1
ATOM 931 O O . ASN B 1 59 ? -11.383 -12.422 6.031 1 68.25 59 ASN B O 1
ATOM 935 N N . SER B 1 60 ? -10.375 -11.188 4.547 1 61.72 60 SER B N 1
ATOM 936 C CA . SER B 1 60 ? -9.453 -10.711 5.578 1 61.72 60 SER B CA 1
ATOM 937 C C . SER B 1 60 ? -10.078 -9.578 6.391 1 61.72 60 SER B C 1
ATOM 939 O O . SER B 1 60 ? -9.375 -8.828 7.062 1 61.72 60 SER B O 1
ATOM 941 N N . GLN B 1 61 ? -11.32 -9.531 6.555 1 52.34 61 GLN B N 1
ATOM 942 C CA . GLN B 1 61 ? -11.883 -8.523 7.445 1 52.34 61 GLN B CA 1
ATOM 943 C C . GLN B 1 61 ? -11.297 -8.648 8.852 1 52.34 61 GLN B C 1
ATOM 945 O O . GLN B 1 61 ? -11.164 -9.75 9.375 1 52.34 61 GLN B O 1
ATOM 950 N N . HIS B 1 62 ? -10.406 -7.785 9.133 1 44.72 62 HIS B N 1
ATOM 951 C CA . HIS B 1 62 ? -9.977 -7.742 10.523 1 44.72 62 HIS B CA 1
ATOM 952 C C . HIS B 1 62 ? -11.156 -7.871 11.469 1 44.72 62 HIS B C 1
ATOM 954 O O . HIS B 1 62 ? -12.078 -7.055 11.438 1 44.72 62 HIS B O 1
ATOM 960 N N . LYS B 1 63 ? -11.492 -9.117 11.766 1 34.59 63 LYS B N 1
ATOM 961 C CA . LYS B 1 63 ? -12.336 -9.227 12.953 1 34.59 63 LYS B CA 1
ATOM 962 C C . LYS B 1 63 ? -11.656 -8.594 14.172 1 34.59 63 LYS B C 1
ATOM 964 O O . LYS B 1 63 ? -10.461 -8.781 14.391 1 34.59 63 LYS B O 1
#

Solvent-accessible surface area (backbone atoms only — not comparable to full-atom values): 7560 Å² total; per-residue (Å²): 129,83,68,76,70,69,70,67,70,39,54,34,30,31,36,32,33,79,75,54,90,55,66,52,76,47,73,59,55,95,86,71,47,72,66,40,74,77,51,67,31,90,85,78,64,36,51,23,26,29,34,26,38,35,50,37,55,73,81,62,62,81,122,130,81,69,76,71,69,70,67,70,39,54,33,30,32,36,31,33,79,74,56,91,55,68,49,76,46,72,61,54,94,87,70,48,71,66,41,74,76,50,67,30,90,84,79,63,35,51,23,25,26,33,27,38,33,50,37,54,72,80,60,63,82,121

Organism: Acidianus infernus (NCBI:txid12915)

Foldseek 3Di:
DPPPPQADWFKKWKKAFPPDGDIDIDGDDPPDDPFAWDDADPPPRGTMTGPDMDIDRPPPPPD/DPPPPQQDWFKKWKKAFPPDGDIDIDGDDPPDDPFAWDDADPPPRGTMTGPDMDIDRPPPPPD

Nearest PDB structures (foldseek):
  3ir9-assembly1_A  TM=7.053E-01  e=5.252E-02  Methanosarcina mazei
  3ir9-assembly1_B  TM=6.498E-01  e=2.759E-02  Methanosarcina mazei
  7dpd-assembly1_A  TM=3.467E-01  e=1.313E+00  Homo sapiens
  7qhs-assembly1_5  TM=4.433E-01  e=2.651E+00  Saccharomyces cerevisiae
  7wi7-assembly1_B  TM=3.474E-01  e=1.477E+00  Homo sapiens

Secondary structure (DSSP, 8-state):
------PPPEEEEEEEESSSS-EEEEE--TT--TT-EEEE-TTTS-EEEEEEEEEE-TT----/------PPPEEEEEEEESSSS-EEEEE--TT--TT-EEEE-TTTS-EEEEEEEEEE-TT----

Sequence (126 aa):
MSSETKQPLVVKTVIKCMTCDYSIVRDFQQGDFVPKLVGTCPKDGGKLYIAGIYAESPNSQHKMSSETKQPLVVKTVIKCMTCDYSIVRDFQQGDFVPKLVGTCPKDGGKLYIAGIYAESPNSQHK

pLDDT: mean 87.18, std 18.67, range [34.59, 98.38]